Protein AF-W1XJQ2-F1 (afdb_monomer)

Organism: NCBI:txid408170

Structure (mmCIF, N/CA/C/O backbone):
data_AF-W1XJQ2-F1
#
_entry.id   AF-W1XJQ2-F1
#
loop_
_atom_site.group_PDB
_atom_site.id
_atom_site.type_symbol
_atom_site.label_atom_id
_atom_site.label_alt_id
_atom_site.label_comp_id
_atom_site.label_asym_id
_atom_site.label_entity_id
_atom_site.label_seq_id
_atom_site.pdbx_PDB_ins_code
_atom_site.Cartn_x
_atom_site.Cartn_y
_atom_site.Cartn_z
_atom_site.occupancy
_atom_site.B_iso_or_equiv
_atom_site.auth_seq_id
_atom_site.auth_comp_id
_atom_site.auth_asym_id
_atom_site.auth_atom_id
_atom_site.pdbx_PDB_model_num
ATOM 1 N N . MET A 1 1 ? -41.362 9.595 45.806 1.00 53.09 1 MET A N 1
ATOM 2 C CA . MET A 1 1 ? -40.484 8.729 46.631 1.00 53.09 1 MET A CA 1
ATOM 3 C C . MET A 1 1 ? -39.078 8.706 46.053 1.00 53.09 1 MET A C 1
ATOM 5 O 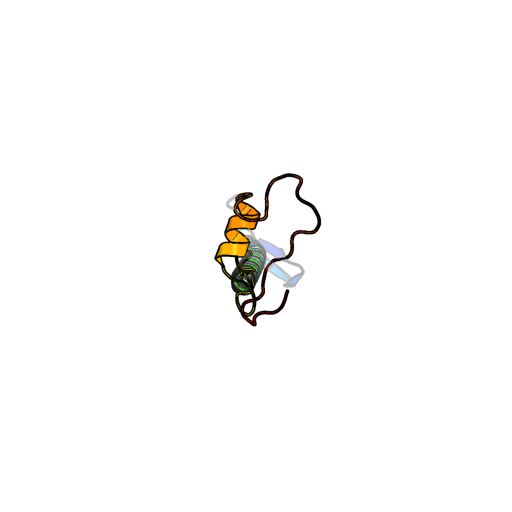O . MET A 1 1 ? -38.937 8.587 44.841 1.00 53.09 1 MET A O 1
ATOM 9 N N . ASN A 1 2 ? -38.055 8.808 46.902 1.00 53.94 2 ASN A N 1
ATOM 10 C CA . ASN A 1 2 ? -36.650 8.837 46.495 1.00 53.94 2 ASN A CA 1
ATOM 11 C C . ASN A 1 2 ? -36.142 7.410 46.183 1.00 53.94 2 ASN A C 1
ATOM 13 O O . ASN A 1 2 ? -36.127 6.551 47.063 1.00 53.94 2 ASN A O 1
ATOM 17 N N . ARG A 1 3 ? -35.768 7.130 44.924 1.00 59.50 3 ARG A N 1
ATOM 18 C CA . ARG A 1 3 ? -35.465 5.765 44.429 1.00 59.50 3 ARG A CA 1
ATOM 19 C C . ARG A 1 3 ? -34.212 5.132 45.050 1.00 59.50 3 ARG A C 1
ATOM 21 O O . ARG A 1 3 ? -34.081 3.910 45.020 1.00 59.50 3 ARG A O 1
ATOM 28 N N . ILE A 1 4 ? -33.336 5.947 45.638 1.00 64.44 4 ILE A N 1
ATOM 29 C CA . ILE A 1 4 ? -32.060 5.534 46.244 1.00 64.44 4 ILE A CA 1
ATOM 30 C C . ILE A 1 4 ? -32.277 4.607 47.458 1.00 64.44 4 ILE A C 1
ATOM 32 O O . ILE A 1 4 ? -31.453 3.735 47.708 1.00 64.44 4 ILE A O 1
ATOM 36 N N . TYR A 1 5 ? -33.418 4.724 48.148 1.00 64.62 5 TYR A N 1
ATOM 37 C CA . TYR A 1 5 ? -33.754 3.929 49.341 1.00 64.62 5 TYR A CA 1
ATOM 38 C C . TYR A 1 5 ? -34.710 2.758 49.067 1.00 64.62 5 TYR A C 1
ATOM 40 O O . TYR A 1 5 ? -35.230 2.148 49.996 1.00 64.62 5 TYR A O 1
ATOM 48 N N . SER A 1 6 ? -34.996 2.453 47.798 1.00 76.38 6 SER A N 1
ATOM 49 C CA . SER A 1 6 ? -35.928 1.372 47.465 1.00 76.38 6 SER A CA 1
ATOM 50 C C . SER A 1 6 ? -35.232 0.008 47.465 1.00 76.38 6 SER A C 1
ATOM 52 O O . SER A 1 6 ? -34.187 -0.168 46.835 1.00 76.38 6 SER A O 1
ATOM 54 N N . LEU A 1 7 ? -35.827 -0.959 48.166 1.00 83.69 7 LEU A N 1
ATOM 55 C CA . LEU A 1 7 ? -35.438 -2.368 48.138 1.00 83.69 7 LEU A CA 1
ATOM 56 C C . LEU A 1 7 ? -36.365 -3.126 47.182 1.00 83.69 7 LEU A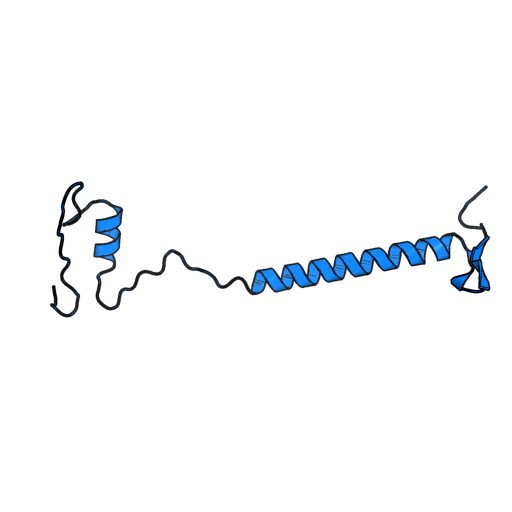 C 1
ATOM 58 O O . LEU A 1 7 ? -37.573 -2.888 47.158 1.00 83.69 7 LEU A O 1
ATOM 62 N N . LYS A 1 8 ? -35.812 -4.045 46.393 1.00 82.19 8 LYS A N 1
ATOM 63 C CA . LYS A 1 8 ? -36.575 -4.975 45.554 1.00 82.19 8 LYS A CA 1
ATOM 64 C C . LYS A 1 8 ? -36.112 -6.397 45.806 1.00 82.19 8 LYS A C 1
ATOM 66 O O . LYS A 1 8 ? -34.935 -6.640 46.049 1.00 82.19 8 LYS A O 1
ATOM 71 N N . TYR A 1 9 ? -37.035 -7.345 45.718 1.00 81.62 9 TYR A N 1
ATOM 72 C CA . TYR A 1 9 ? -36.683 -8.755 45.792 1.00 81.62 9 TYR A CA 1
ATOM 73 C C . TYR A 1 9 ? -35.881 -9.168 44.554 1.00 81.62 9 TYR A C 1
ATOM 75 O O . TYR A 1 9 ? -36.303 -8.937 43.419 1.00 81.62 9 TYR A O 1
ATOM 83 N N . CYS A 1 10 ? -34.713 -9.762 44.778 1.00 75.06 10 CYS A N 1
ATOM 84 C CA . CYS A 1 10 ? -33.839 -10.290 43.746 1.00 75.06 10 CYS A CA 1
ATOM 85 C C . CYS A 1 10 ? -33.767 -11.809 43.876 1.00 75.06 10 CYS A C 1
ATOM 87 O O . CYS A 1 10 ? -33.254 -12.342 44.859 1.00 75.06 10 CYS A O 1
ATOM 89 N N . HIS A 1 11 ? -34.247 -12.504 42.846 1.00 75.94 11 HIS A N 1
ATOM 90 C CA . HIS A 1 11 ? -34.236 -13.964 42.790 1.00 75.94 11 HIS A CA 1
ATOM 91 C C . HIS A 1 11 ? -32.812 -14.548 42.733 1.00 75.94 11 HIS A C 1
ATOM 93 O O . HIS A 1 11 ? -32.584 -15.637 43.244 1.00 75.94 11 HIS A O 1
ATOM 99 N N . LEU A 1 12 ? -31.841 -13.816 42.166 1.00 75.88 12 LEU A N 1
ATOM 100 C CA . LEU A 1 12 ? -30.446 -14.267 42.036 1.00 75.88 12 LEU A CA 1
ATOM 101 C C . LEU A 1 12 ? -29.708 -14.326 43.377 1.00 75.88 12 LEU A C 1
ATOM 103 O O . LEU A 1 12 ? -28.825 -15.155 43.552 1.00 75.88 12 LEU A O 1
ATOM 107 N N . THR A 1 13 ? -30.040 -13.430 44.307 1.00 77.81 13 THR A N 1
ATOM 108 C CA . THR A 1 13 ? -29.458 -13.390 45.659 1.00 77.81 13 THR A CA 1
ATOM 109 C C . THR A 1 13 ? -30.405 -13.965 46.714 1.00 77.81 13 THR A C 1
ATOM 111 O O . THR A 1 13 ? -30.083 -13.898 47.893 1.00 77.81 13 THR A O 1
ATOM 114 N N . GLN A 1 14 ? -31.575 -14.477 46.299 1.00 79.81 14 GLN A N 1
ATOM 115 C CA . GLN A 1 14 ? -32.661 -14.961 47.163 1.00 79.81 14 GLN A CA 1
ATOM 116 C C . GLN A 1 14 ? -32.992 -14.014 48.333 1.00 79.81 14 GLN A C 1
ATOM 118 O O . GLN A 1 14 ? -33.247 -14.443 49.454 1.00 79.81 14 GLN A O 1
ATOM 123 N N . GLY A 1 15 ? -32.996 -12.703 48.079 1.00 83.81 15 GLY A N 1
ATOM 124 C CA . GLY A 1 15 ? -33.144 -11.696 49.130 1.00 83.81 15 GLY A CA 1
ATOM 125 C C . GLY A 1 15 ? -33.525 -10.317 48.604 1.00 83.81 15 GLY A C 1
ATOM 126 O O . GLY A 1 15 ? -33.581 -10.085 47.393 1.00 83.81 15 GLY A O 1
ATOM 127 N N . LEU A 1 16 ? -33.807 -9.390 49.520 1.00 82.75 16 LEU A N 1
ATOM 128 C CA . LEU A 1 16 ? -34.070 -7.989 49.189 1.00 82.75 16 LEU A CA 1
ATOM 129 C C . LEU A 1 16 ? -32.745 -7.276 48.894 1.00 82.75 16 LEU A C 1
ATOM 131 O O . LEU A 1 16 ? -31.865 -7.225 49.747 1.00 82.75 16 LEU A O 1
ATOM 135 N N . ILE A 1 17 ? -32.613 -6.718 47.691 1.00 84.31 17 ILE A N 1
ATOM 136 C CA . ILE A 1 17 ? -31.454 -5.930 47.262 1.00 84.31 17 ILE A CA 1
ATOM 137 C C . ILE A 1 17 ? -31.856 -4.467 47.080 1.00 84.31 17 ILE A C 1
ATOM 139 O O . ILE A 1 17 ? -32.977 -4.163 46.657 1.00 84.31 17 ILE A O 1
ATOM 143 N N . ALA A 1 18 ? -30.937 -3.547 47.357 1.00 84.94 18 ALA A N 1
ATOM 144 C CA . ALA A 1 18 ? -31.146 -2.146 47.026 1.00 84.94 18 ALA A CA 1
ATOM 145 C C . ALA A 1 18 ? -31.189 -1.950 45.506 1.00 84.94 18 ALA A C 1
ATOM 147 O O . ALA A 1 18 ? -30.381 -2.501 44.757 1.00 84.94 18 ALA A O 1
ATOM 148 N N . VAL A 1 19 ? -32.121 -1.122 45.031 1.00 77.00 19 VAL A N 1
ATOM 149 C CA . VAL A 1 19 ? -32.238 -0.801 43.599 1.00 77.00 19 VAL A CA 1
ATOM 150 C C . VAL A 1 19 ? -30.981 -0.090 43.087 1.00 77.00 19 VAL A C 1
ATOM 152 O O . VAL A 1 19 ? -30.602 -0.284 41.934 1.00 77.00 19 VAL A O 1
ATOM 155 N N . SER A 1 20 ? -30.296 0.672 43.944 1.00 72.00 20 SER A N 1
ATOM 156 C CA . SER A 1 20 ? -28.987 1.271 43.658 1.00 72.00 20 SER A CA 1
ATOM 157 C C . SER A 1 20 ? -27.899 0.218 43.419 1.00 72.00 20 SER A C 1
ATOM 159 O O . SER A 1 20 ? -27.128 0.334 42.467 1.00 72.00 20 SER A O 1
ATOM 161 N N . GLU A 1 21 ? -27.872 -0.841 44.227 1.00 75.94 21 GLU A N 1
ATOM 162 C CA . GLU A 1 21 ? -26.925 -1.948 44.083 1.00 75.94 21 GLU A CA 1
ATOM 163 C C . GLU A 1 21 ? -27.232 -2.789 42.835 1.00 75.94 21 GLU A C 1
ATOM 165 O O . GLU A 1 21 ? -26.330 -3.147 42.077 1.00 75.94 21 GLU A O 1
ATOM 170 N N . LEU A 1 22 ? -28.512 -3.040 42.550 1.00 76.56 22 LEU A N 1
ATOM 171 C CA . LEU A 1 22 ? -28.926 -3.717 41.322 1.00 76.56 22 LEU A CA 1
ATOM 172 C C . LEU A 1 22 ? -28.525 -2.915 40.071 1.00 76.56 22 LEU A C 1
ATOM 174 O O . LEU A 1 22 ? -27.981 -3.480 39.122 1.00 76.56 22 LEU A O 1
ATOM 178 N N . ALA A 1 23 ? -28.744 -1.597 40.077 1.00 71.75 23 ALA A N 1
ATOM 179 C CA . ALA A 1 23 ? -28.362 -0.716 38.976 1.00 71.75 23 ALA A CA 1
ATOM 180 C C . ALA A 1 23 ? -26.834 -0.650 38.782 1.00 71.75 23 ALA A C 1
ATOM 182 O O . ALA A 1 23 ? -26.358 -0.657 37.642 1.00 71.75 23 ALA A O 1
ATOM 183 N N . SER A 1 24 ? -26.048 -0.650 39.867 1.00 72.19 24 SER A N 1
ATOM 184 C CA . SER A 1 24 ? -24.580 -0.632 39.777 1.00 72.19 24 SER A CA 1
ATOM 185 C C . SER A 1 24 ? -24.011 -1.940 39.205 1.00 72.19 24 SER A C 1
ATOM 187 O O . SER A 1 24 ? -23.086 -1.910 38.386 1.00 72.19 24 SER A O 1
ATOM 189 N N . ARG A 1 25 ? -24.604 -3.096 39.543 1.00 71.00 25 ARG A N 1
ATOM 190 C CA . ARG A 1 25 ? -24.234 -4.408 38.976 1.00 71.00 25 ARG A CA 1
ATOM 191 C C . ARG A 1 25 ? -24.458 -4.469 37.461 1.00 71.00 25 ARG A C 1
ATOM 193 O O . ARG A 1 25 ? -23.648 -5.048 36.740 1.00 71.00 25 ARG A O 1
ATOM 200 N N . VAL A 1 26 ? -25.530 -3.849 36.968 1.00 65.88 26 VAL A N 1
ATOM 201 C CA . VAL A 1 26 ? -25.824 -3.769 35.527 1.00 65.88 26 VAL A CA 1
ATOM 202 C C . VAL A 1 26 ? -24.829 -2.844 34.818 1.00 65.88 26 VAL A C 1
ATOM 204 O O . VAL A 1 26 ? -24.252 -3.225 33.801 1.00 65.88 26 VAL A O 1
ATOM 207 N N . SER A 1 27 ? -24.572 -1.661 35.383 1.00 64.75 27 SER A N 1
ATOM 208 C CA . SER A 1 27 ? -23.658 -0.666 34.803 1.00 64.75 27 SER A CA 1
ATOM 209 C C . SER A 1 27 ? -22.203 -1.161 34.728 1.00 64.75 27 SER A C 1
ATOM 211 O O . SER A 1 27 ? -21.553 -1.084 33.681 1.00 64.75 27 SER A O 1
ATOM 213 N N . SER A 1 28 ? -21.705 -1.776 35.805 1.00 62.34 28 SER A N 1
ATOM 214 C CA . SER A 1 28 ? -20.329 -2.293 35.882 1.00 62.34 28 SER A CA 1
ATOM 215 C C . SER A 1 28 ? -20.031 -3.410 34.873 1.00 62.34 28 SER A C 1
ATOM 217 O O . SER A 1 28 ? -18.907 -3.516 34.374 1.00 62.34 28 SER A O 1
ATOM 219 N N . LYS A 1 29 ? -21.034 -4.221 34.514 1.00 63.75 29 LYS A N 1
ATOM 220 C CA . LYS A 1 29 ? -20.893 -5.293 33.517 1.00 63.75 29 LYS A CA 1
ATOM 221 C C . LYS A 1 29 ? -20.739 -4.748 32.092 1.00 63.75 29 LYS A C 1
ATOM 223 O O . LYS A 1 29 ? -20.006 -5.338 31.298 1.00 63.75 29 LYS A O 1
ATOM 228 N N . THR A 1 30 ? -21.380 -3.623 31.779 1.00 60.62 30 THR A N 1
ATOM 229 C CA . THR A 1 30 ? -21.270 -2.955 30.471 1.00 60.62 30 THR A CA 1
ATOM 230 C C . THR A 1 30 ? -19.928 -2.236 30.314 1.00 60.62 30 THR A C 1
ATOM 232 O O . THR A 1 30 ? -19.282 -2.382 29.277 1.00 60.62 30 THR A O 1
ATOM 235 N N . GLY A 1 31 ? -19.447 -1.544 31.355 1.00 62.34 31 GLY A N 1
ATOM 236 C CA . GLY A 1 31 ? -18.167 -0.821 31.311 1.00 62.34 31 GLY A CA 1
ATOM 237 C C . GLY A 1 31 ? -16.950 -1.720 31.051 1.00 62.34 31 GLY A C 1
ATOM 238 O O . GLY A 1 31 ? -16.078 -1.370 30.258 1.00 62.34 31 GLY A O 1
ATOM 239 N N . ARG A 1 32 ? -16.919 -2.926 31.639 1.00 66.19 32 ARG A N 1
ATOM 240 C CA . ARG A 1 32 ? -15.831 -3.898 31.405 1.00 66.19 32 ARG A CA 1
ATOM 241 C C . ARG A 1 32 ? -15.767 -4.396 29.962 1.00 66.19 32 ARG A C 1
ATOM 243 O O . ARG A 1 32 ? -14.674 -4.607 29.448 1.00 66.19 32 ARG A O 1
ATOM 250 N N . LYS A 1 33 ? -16.919 -4.575 29.306 1.00 65.75 33 LYS A N 1
ATOM 251 C CA . LYS A 1 33 ? -16.967 -5.009 27.902 1.00 65.75 33 LYS A CA 1
ATOM 252 C C . LYS A 1 33 ? -16.407 -3.940 26.970 1.00 65.75 33 LYS A C 1
ATOM 254 O O . LYS A 1 33 ? -15.631 -4.272 26.087 1.00 65.75 33 LYS A O 1
ATOM 259 N N . LEU A 1 34 ? -16.756 -2.674 27.201 1.00 67.38 34 LEU A N 1
ATOM 260 C CA . LEU A 1 34 ? -16.249 -1.563 26.394 1.00 67.38 34 LEU A CA 1
ATOM 261 C C . LEU A 1 34 ? -14.728 -1.423 26.518 1.00 67.38 34 LEU A C 1
ATOM 263 O O . LEU A 1 34 ? -14.051 -1.324 25.500 1.00 67.38 34 LEU A O 1
ATOM 267 N N . LEU A 1 35 ? -14.183 -1.494 27.736 1.00 71.25 35 LEU A N 1
ATOM 268 C CA . LEU A 1 35 ? -12.732 -1.445 27.955 1.00 71.25 35 LEU A CA 1
ATOM 269 C C . LEU A 1 35 ? -11.995 -2.589 27.249 1.00 71.25 35 LEU A C 1
ATOM 271 O O . LEU A 1 35 ? -10.973 -2.350 26.613 1.00 71.25 35 LEU A O 1
ATOM 275 N N . ALA A 1 36 ? -12.529 -3.812 27.310 1.00 72.12 36 ALA A N 1
ATOM 276 C CA . ALA A 1 36 ? -11.945 -4.950 26.604 1.00 72.12 36 ALA A CA 1
ATOM 277 C C . ALA A 1 36 ? -11.921 -4.724 25.082 1.00 72.12 36 ALA A C 1
ATOM 279 O O . ALA A 1 36 ? -10.896 -4.963 24.448 1.00 72.12 36 ALA A O 1
ATOM 280 N N . THR A 1 37 ? -13.005 -4.197 24.502 1.00 71.31 37 THR A N 1
ATOM 281 C CA . THR A 1 37 ? -13.057 -3.870 23.069 1.00 71.31 37 THR A CA 1
ATOM 282 C C . THR A 1 37 ? -12.038 -2.797 22.687 1.00 71.31 37 THR A C 1
ATOM 284 O O . THR A 1 37 ? -11.367 -2.955 21.674 1.00 71.31 37 THR A O 1
ATOM 287 N N . PHE A 1 38 ? -11.878 -1.747 23.503 1.00 72.56 38 PHE A N 1
ATOM 288 C CA . PHE A 1 38 ? -10.892 -0.684 23.264 1.00 72.56 38 PHE A CA 1
ATOM 289 C C . PHE A 1 38 ? -9.444 -1.182 23.316 1.00 72.56 38 PHE A C 1
ATOM 291 O O . PHE A 1 38 ? -8.617 -0.756 22.514 1.00 72.56 38 PHE A O 1
ATOM 298 N N . ILE A 1 39 ? -9.125 -2.089 24.239 1.00 74.56 39 ILE A N 1
ATOM 299 C CA . ILE A 1 39 ? -7.775 -2.656 24.345 1.00 74.56 39 ILE A CA 1
ATOM 300 C C . ILE A 1 39 ? -7.470 -3.531 23.124 1.00 74.56 39 ILE A C 1
ATOM 302 O O . ILE A 1 39 ? -6.398 -3.416 22.535 1.00 74.56 39 ILE A O 1
ATOM 306 N N . VAL A 1 40 ? -8.422 -4.369 22.704 1.00 73.38 40 VAL A N 1
ATOM 307 C CA . VAL A 1 40 ? -8.255 -5.241 21.532 1.00 73.38 40 VAL A CA 1
ATOM 308 C C . VAL A 1 40 ? -8.093 -4.423 20.249 1.00 73.38 40 VAL A C 1
ATOM 310 O O . VAL A 1 40 ? -7.219 -4.731 19.439 1.00 73.38 40 VAL A O 1
ATOM 313 N N . SER A 1 41 ? -8.874 -3.356 20.062 1.00 66.56 41 SER A N 1
ATOM 314 C CA . SER A 1 41 ? -8.738 -2.490 18.886 1.00 66.56 41 SER A CA 1
ATOM 315 C C . SER A 1 41 ? -7.429 -1.692 18.882 1.00 66.56 41 SER A C 1
ATOM 317 O O . SER A 1 41 ? -6.797 -1.595 17.831 1.00 66.56 41 SER A O 1
ATOM 319 N N . ALA A 1 42 ? -6.964 -1.200 20.035 1.00 65.81 42 ALA A N 1
ATOM 320 C CA . ALA A 1 42 ? -5.669 -0.522 20.143 1.00 65.81 42 ALA A CA 1
ATOM 321 C C . ALA A 1 42 ? -4.488 -1.457 19.820 1.00 65.81 42 ALA A C 1
ATOM 323 O O . ALA A 1 42 ? -3.575 -1.071 19.093 1.00 65.81 42 ALA A O 1
ATOM 324 N N . LEU A 1 43 ? -4.527 -2.705 20.301 1.00 66.19 43 LEU A N 1
ATOM 325 C CA . LEU A 1 43 ? -3.504 -3.713 19.996 1.00 66.19 43 LEU A CA 1
ATOM 326 C C . LEU A 1 43 ? -3.521 -4.138 18.519 1.00 66.19 43 LEU A C 1
ATOM 328 O O . LEU A 1 43 ? -2.465 -4.356 17.931 1.00 66.19 43 LEU A O 1
ATOM 332 N N . SER A 1 44 ? -4.704 -4.205 17.902 1.00 61.41 44 SER A N 1
ATOM 333 C CA . SER A 1 44 ? -4.850 -4.571 16.484 1.00 61.41 44 SER A CA 1
ATOM 334 C C . SER A 1 44 ? -4.286 -3.503 15.540 1.00 61.41 44 SER A C 1
ATOM 336 O O . SER A 1 44 ? -3.795 -3.835 14.466 1.00 61.41 44 SER A O 1
ATOM 338 N N . TYR A 1 45 ? -4.308 -2.227 15.939 1.00 59.06 45 TYR A N 1
ATOM 339 C CA . TYR A 1 45 ? -3.750 -1.132 15.138 1.00 59.06 45 TYR A CA 1
ATOM 340 C C . TYR A 1 45 ? -2.211 -1.152 15.100 1.00 59.06 45 TYR A C 1
ATOM 342 O O . TYR A 1 45 ? -1.612 -0.749 14.108 1.00 59.06 45 TYR A O 1
ATOM 350 N N . GLY A 1 46 ? -1.561 -1.676 16.146 1.00 58.69 46 GLY A N 1
ATOM 351 C CA . GLY A 1 46 ? -0.102 -1.840 16.194 1.00 58.69 46 GLY A CA 1
ATOM 352 C C . GLY A 1 46 ? 0.438 -2.999 15.347 1.00 58.69 46 GLY A C 1
ATOM 353 O O . GLY A 1 46 ? 1.638 -3.053 15.101 1.00 58.69 46 GLY A O 1
ATOM 354 N N . ALA A 1 47 ? -0.432 -3.909 14.894 1.00 56.06 47 ALA A N 1
ATOM 355 C CA . ALA A 1 47 ? -0.082 -5.063 14.062 1.00 56.06 47 ALA A CA 1
ATOM 356 C C . ALA A 1 47 ? -0.363 -4.842 12.564 1.00 56.06 47 ALA A C 1
ATOM 358 O O . ALA A 1 47 ? -0.234 -5.771 11.768 1.00 56.06 47 ALA A O 1
ATOM 359 N N . ALA A 1 48 ? -0.760 -3.628 12.166 1.00 57.19 48 ALA A N 1
ATOM 360 C CA . ALA A 1 48 ? -0.834 -3.265 10.760 1.00 57.19 48 ALA A CA 1
ATOM 361 C C . ALA A 1 48 ? 0.594 -3.173 10.197 1.00 57.19 48 ALA A C 1
ATOM 363 O O . ALA A 1 48 ? 1.269 -2.144 10.301 1.00 57.19 48 ALA A O 1
ATOM 364 N N . GLU A 1 49 ? 1.057 -4.287 9.628 1.00 60.16 49 GLU A N 1
ATOM 365 C CA . GLU A 1 49 ? 2.209 -4.348 8.731 1.00 60.16 49 GLU A CA 1
ATOM 366 C C . GLU A 1 49 ? 2.132 -3.148 7.782 1.00 60.16 49 GLU A C 1
ATOM 368 O O . GLU A 1 49 ? 1.144 -2.958 7.065 1.00 60.16 49 GLU A O 1
ATOM 373 N N . HIS A 1 50 ? 3.144 -2.283 7.834 1.00 57.94 50 HIS A N 1
ATOM 374 C CA . HIS A 1 50 ? 3.222 -1.122 6.963 1.00 57.94 50 HIS A CA 1
ATOM 375 C C . HIS A 1 50 ? 3.444 -1.629 5.539 1.00 57.94 50 HIS A C 1
ATOM 377 O O . HIS A 1 50 ? 4.577 -1.841 5.111 1.00 57.94 50 HIS A O 1
ATOM 383 N N . ALA A 1 51 ? 2.357 -1.840 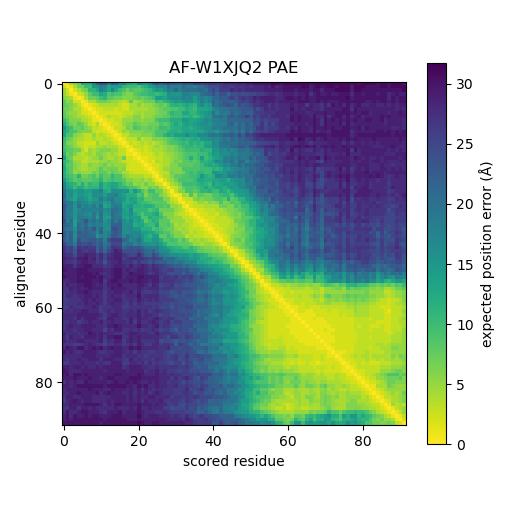4.799 1.00 57.41 51 ALA A N 1
ATOM 384 C CA . ALA A 1 51 ? 2.416 -2.081 3.370 1.00 57.41 51 ALA A CA 1
ATOM 385 C C . ALA A 1 51 ? 2.908 -0.790 2.699 1.00 57.41 51 ALA A C 1
ATOM 387 O O . ALA A 1 51 ? 2.125 0.073 2.297 1.00 57.41 51 ALA A O 1
ATOM 388 N N . TYR A 1 52 ? 4.229 -0.621 2.629 1.00 58.41 52 TYR A N 1
ATOM 389 C CA . TYR A 1 52 ? 4.860 0.463 1.894 1.00 58.41 52 TYR A CA 1
ATOM 390 C C . TYR A 1 52 ? 4.599 0.247 0.402 1.00 58.41 52 TYR A C 1
ATOM 392 O O . TYR A 1 52 ? 5.376 -0.393 -0.301 1.00 58.41 52 TYR A O 1
ATOM 400 N N . ALA A 1 53 ? 3.513 0.834 -0.101 1.00 59.41 53 ALA A N 1
ATOM 401 C CA . ALA A 1 53 ? 3.185 0.864 -1.528 1.00 59.41 53 ALA A CA 1
ATOM 402 C C . ALA A 1 53 ? 4.282 1.532 -2.391 1.00 59.41 53 ALA A C 1
ATOM 404 O O . ALA A 1 53 ? 4.248 1.445 -3.613 1.00 59.41 53 ALA A O 1
ATOM 405 N N . ALA A 1 54 ? 5.267 2.181 -1.760 1.00 64.94 54 ALA A N 1
ATOM 406 C CA . ALA A 1 54 ? 6.417 2.810 -2.400 1.00 64.94 54 ALA A CA 1
ATOM 407 C C . ALA A 1 54 ? 7.659 1.897 -2.518 1.00 64.94 54 ALA A C 1
ATOM 409 O O . ALA A 1 54 ? 8.724 2.379 -2.904 1.00 64.94 54 ALA A O 1
ATOM 410 N N . GLN A 1 55 ? 7.575 0.606 -2.172 1.00 72.31 55 GLN A N 1
ATOM 411 C CA . GLN A 1 55 ? 8.733 -0.288 -2.249 1.00 72.31 55 GLN A CA 1
ATOM 412 C C . GLN A 1 55 ? 9.064 -0.651 -3.707 1.00 7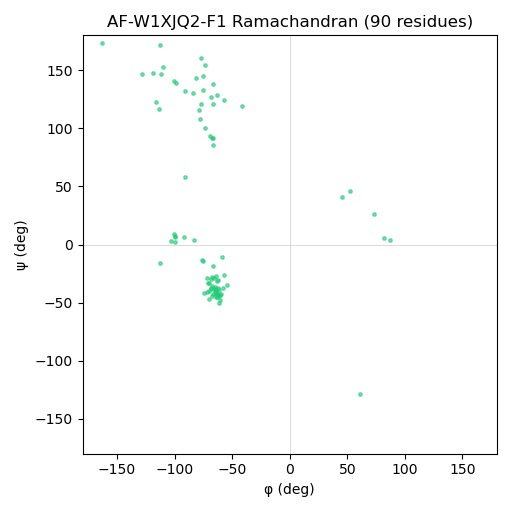2.31 55 GLN A C 1
ATOM 414 O O . GLN A 1 55 ? 8.455 -1.539 -4.299 1.00 72.31 55 GLN A O 1
ATOM 419 N N . MET A 1 56 ? 10.064 0.024 -4.274 1.00 79.62 56 MET A N 1
ATOM 420 C CA . MET A 1 56 ? 10.627 -0.283 -5.593 1.00 79.62 56 MET A CA 1
ATOM 421 C C . MET A 1 56 ? 11.798 -1.266 -5.454 1.00 79.62 56 MET A C 1
ATOM 423 O O . MET A 1 56 ? 12.689 -1.052 -4.628 1.00 79.62 56 MET A O 1
ATOM 427 N N . ASP A 1 57 ? 11.830 -2.331 -6.264 1.00 81.12 57 ASP A N 1
ATOM 428 C CA . ASP A 1 57 ? 12.971 -3.255 -6.301 1.00 81.12 57 ASP A CA 1
ATOM 429 C C . ASP A 1 57 ? 14.122 -2.649 -7.114 1.00 81.12 57 ASP A C 1
ATOM 431 O O . ASP A 1 57 ? 14.088 -2.547 -8.336 1.00 81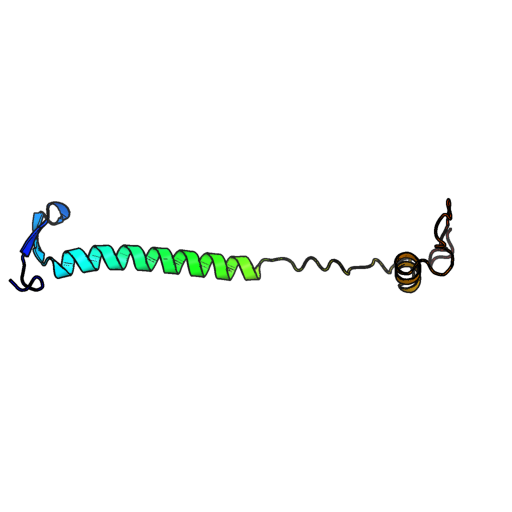.12 57 ASP A O 1
ATOM 435 N N . THR A 1 58 ? 15.176 -2.236 -6.418 1.00 82.62 58 THR A N 1
ATOM 436 C CA . THR A 1 58 ? 16.314 -1.5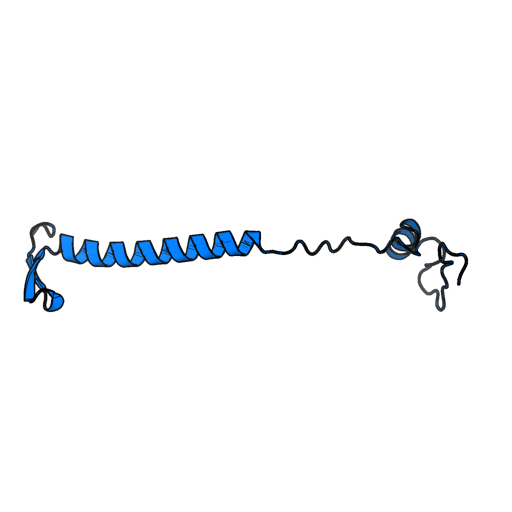33 -7.024 1.00 82.62 58 THR A CA 1
ATOM 437 C C . THR A 1 58 ? 17.516 -2.433 -7.285 1.00 82.62 58 THR A C 1
ATOM 439 O O . THR A 1 58 ? 18.574 -1.929 -7.674 1.00 82.62 58 THR A O 1
ATOM 442 N N . ARG A 1 59 ? 17.386 -3.755 -7.095 1.00 84.12 59 ARG A N 1
ATOM 443 C CA . ARG A 1 59 ? 18.498 -4.703 -7.273 1.00 84.12 59 ARG A CA 1
ATOM 444 C C . ARG A 1 59 ? 19.017 -4.703 -8.706 1.00 84.12 59 ARG A C 1
ATOM 446 O O . ARG A 1 59 ? 20.209 -4.514 -8.920 1.00 84.12 59 ARG A O 1
ATOM 453 N N . ASN A 1 60 ? 18.110 -4.838 -9.672 1.00 86.62 60 ASN A N 1
ATOM 454 C CA . ASN A 1 60 ? 18.460 -4.928 -11.091 1.00 86.62 60 ASN A CA 1
ATOM 455 C C . ASN A 1 60 ? 18.000 -3.726 -11.923 1.00 86.62 60 ASN A C 1
ATOM 457 O O . ASN A 1 60 ? 18.528 -3.527 -13.011 1.00 86.62 60 ASN A O 1
ATOM 461 N N . PHE A 1 61 ? 17.088 -2.900 -11.409 1.00 86.12 61 PHE A N 1
ATOM 462 C CA . PHE A 1 61 ? 16.589 -1.706 -12.095 1.00 86.12 61 PHE A CA 1
ATOM 463 C C . PHE A 1 61 ? 17.080 -0.424 -11.428 1.00 86.12 61 PHE A C 1
ATOM 465 O O . PHE A 1 61 ? 17.374 -0.388 -10.223 1.00 86.12 61 PHE A O 1
ATOM 472 N N . TRP A 1 62 ? 17.197 0.651 -12.206 1.00 88.19 62 TRP A N 1
ATOM 473 C CA . TRP A 1 62 ? 17.468 1.968 -11.651 1.00 88.19 62 TRP A CA 1
ATOM 474 C C . TRP A 1 62 ? 16.175 2.588 -11.136 1.00 88.19 62 TRP A C 1
ATOM 476 O O . TRP A 1 62 ? 15.125 2.488 -11.757 1.00 88.19 62 TRP A O 1
ATOM 486 N N . ILE A 1 63 ? 16.262 3.314 -10.018 1.00 88.06 63 ILE A N 1
ATOM 487 C CA . ILE A 1 63 ? 15.124 4.085 -9.483 1.00 88.06 63 ILE A CA 1
ATOM 488 C C . ILE A 1 63 ? 14.571 5.041 -10.549 1.00 88.06 63 ILE A C 1
ATOM 490 O O . ILE A 1 63 ? 13.366 5.249 -10.644 1.00 88.06 63 ILE A O 1
ATOM 494 N N . ARG A 1 64 ? 15.459 5.585 -11.388 1.00 88.88 64 ARG A N 1
ATOM 495 C CA . ARG A 1 64 ? 15.095 6.447 -12.511 1.00 88.88 64 ARG A CA 1
ATOM 496 C C . ARG A 1 64 ? 14.145 5.766 -13.493 1.00 88.88 64 ARG A C 1
ATOM 498 O O . ARG A 1 64 ? 13.230 6.434 -13.942 1.00 88.88 64 ARG A O 1
ATOM 505 N N . ASP A 1 65 ? 14.303 4.471 -13.757 1.00 89.50 65 ASP A N 1
ATOM 506 C CA . ASP A 1 65 ? 13.458 3.751 -14.717 1.00 89.50 65 ASP A CA 1
ATOM 507 C C . ASP A 1 65 ? 11.997 3.724 -14.244 1.00 89.50 65 ASP A C 1
ATOM 509 O O . ASP A 1 65 ? 11.079 3.951 -15.028 1.00 89.50 65 ASP A O 1
ATOM 513 N N . TYR A 1 66 ? 11.778 3.544 -12.936 1.00 89.25 66 TYR A N 1
ATOM 514 C CA . TYR A 1 66 ? 10.448 3.626 -12.327 1.00 89.25 66 TYR A CA 1
ATOM 515 C C . TYR A 1 66 ? 9.846 5.033 -12.416 1.00 89.25 66 TYR A C 1
ATOM 517 O O . TYR A 1 66 ? 8.644 5.184 -12.636 1.00 89.25 66 TYR A O 1
ATOM 525 N N . LEU A 1 67 ? 10.670 6.071 -12.248 1.00 90.44 67 LEU A N 1
ATOM 526 C CA . LEU A 1 67 ? 10.220 7.461 -12.354 1.00 90.44 67 LEU A CA 1
ATOM 527 C C . LEU A 1 67 ? 9.919 7.854 -13.802 1.00 90.44 67 LEU A C 1
ATOM 529 O O . LEU A 1 67 ? 8.919 8.525 -14.048 1.00 90.44 67 LEU A O 1
ATOM 533 N N . ASP A 1 68 ? 10.749 7.420 -14.746 1.00 91.44 68 ASP A N 1
ATOM 534 C CA . ASP A 1 68 ? 10.552 7.662 -16.171 1.00 91.44 68 ASP A CA 1
ATOM 535 C C . ASP A 1 68 ? 9.289 6.952 -16.666 1.00 91.44 68 ASP A C 1
ATOM 537 O O . ASP A 1 68 ? 8.491 7.566 -17.371 1.00 91.44 68 ASP A O 1
ATOM 541 N N . LEU A 1 69 ? 9.030 5.724 -16.204 1.00 89.19 69 LEU A N 1
ATOM 542 C CA . LEU A 1 69 ? 7.776 5.019 -16.469 1.00 89.19 69 LEU A CA 1
ATOM 543 C C . LEU A 1 69 ? 6.561 5.782 -15.923 1.00 89.19 69 LEU A C 1
ATOM 545 O O . LEU A 1 69 ? 5.584 5.983 -16.639 1.00 89.19 69 LEU A O 1
ATOM 549 N N . ALA A 1 70 ? 6.618 6.248 -14.673 1.00 90.06 70 ALA A N 1
ATOM 550 C CA . ALA A 1 70 ? 5.506 6.969 -14.051 1.00 90.06 70 ALA A CA 1
ATOM 551 C C . ALA A 1 70 ? 5.237 8.341 -14.696 1.00 90.06 70 ALA A C 1
ATOM 553 O O . ALA A 1 70 ? 4.113 8.841 -14.652 1.00 90.06 70 ALA A O 1
ATOM 554 N N . GLN A 1 71 ? 6.265 8.966 -15.275 1.00 92.62 71 GLN A N 1
ATOM 555 C CA . GLN A 1 71 ? 6.184 10.296 -15.882 1.00 92.62 71 GLN A CA 1
ATOM 556 C C . GLN A 1 71 ? 6.054 10.265 -17.410 1.00 92.62 71 GLN A C 1
ATOM 558 O O . GLN A 1 71 ? 6.023 11.334 -18.019 1.00 92.62 71 GLN A O 1
ATOM 563 N N . ASN A 1 72 ? 5.974 9.080 -18.024 1.00 91.19 72 ASN A N 1
ATOM 564 C CA . ASN A 1 72 ? 6.023 8.886 -19.477 1.00 91.19 72 ASN A CA 1
ATOM 565 C C . ASN A 1 72 ? 7.246 9.565 -20.128 1.00 91.19 72 ASN A C 1
ATOM 567 O O . ASN A 1 72 ? 7.138 10.304 -21.109 1.00 91.19 72 ASN A O 1
ATOM 571 N N . LYS A 1 73 ? 8.418 9.379 -19.521 1.00 89.19 73 LYS A N 1
ATOM 572 C CA . LYS A 1 73 ? 9.700 9.938 -19.960 1.00 89.19 73 LYS A CA 1
ATOM 573 C C . LYS A 1 73 ? 10.647 8.839 -20.434 1.00 89.19 73 LYS A C 1
ATOM 575 O O . LYS A 1 73 ? 10.382 7.645 -20.313 1.00 89.19 73 LYS A O 1
ATOM 580 N N . GLY A 1 74 ? 11.771 9.264 -21.009 1.00 87.19 74 GLY A N 1
ATOM 581 C CA . GLY A 1 74 ? 12.786 8.358 -21.537 1.00 87.19 74 GLY A CA 1
ATOM 582 C C . GLY A 1 74 ? 12.216 7.478 -22.647 1.00 87.19 74 GLY A C 1
ATOM 583 O O . GLY A 1 74 ? 11.592 7.977 -23.587 1.00 87.19 74 GLY A O 1
ATOM 584 N N . VAL A 1 75 ? 12.421 6.168 -22.514 1.00 86.00 75 VAL A N 1
ATOM 585 C CA . VAL A 1 75 ? 11.932 5.148 -23.454 1.00 86.00 75 VAL A CA 1
ATOM 586 C C . VAL A 1 75 ? 10.430 4.860 -23.317 1.00 86.00 75 VAL A C 1
ATOM 588 O O . VAL A 1 75 ? 9.840 4.263 -24.214 1.00 86.00 75 VAL A O 1
ATOM 591 N N . PHE A 1 76 ? 9.787 5.314 -22.236 1.00 88.94 76 PHE A N 1
ATOM 592 C CA . PHE A 1 76 ? 8.374 5.066 -21.939 1.00 88.94 76 PHE A CA 1
ATOM 593 C C . PHE A 1 76 ? 7.469 6.162 -22.508 1.00 88.94 76 PHE A C 1
ATOM 595 O O . PHE A 1 76 ? 6.743 6.840 -21.784 1.00 88.94 76 PHE A O 1
ATOM 602 N N . GLN A 1 77 ? 7.527 6.358 -23.824 1.00 89.00 77 GLN A N 1
ATOM 603 C CA . GLN A 1 77 ? 6.648 7.310 -24.500 1.00 89.00 77 GLN A CA 1
ATOM 6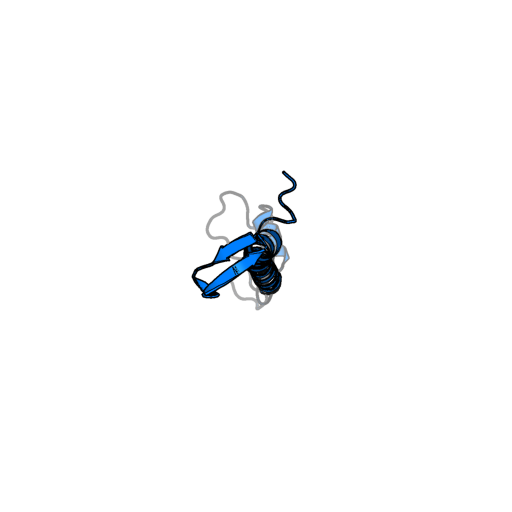04 C C . GLN A 1 77 ? 5.221 6.745 -24.633 1.00 89.00 77 GLN A C 1
ATOM 606 O O . GLN A 1 77 ? 5.060 5.541 -24.860 1.00 89.00 77 GLN A O 1
ATOM 611 N N . PRO A 1 78 ? 4.171 7.581 -24.539 1.00 87.69 78 PRO A N 1
ATOM 612 C CA . PRO A 1 78 ? 2.795 7.125 -24.712 1.00 87.69 78 PRO A CA 1
ATOM 613 C C . PRO A 1 78 ? 2.592 6.457 -26.079 1.00 87.69 78 PRO A C 1
ATOM 615 O O . PRO A 1 78 ? 2.872 7.052 -27.116 1.00 87.69 78 PRO A O 1
ATOM 618 N N . GLY A 1 79 ? 2.100 5.216 -26.080 1.00 87.81 79 GLY A N 1
ATOM 619 C CA . GLY A 1 79 ? 1.876 4.436 -27.304 1.00 87.81 79 GLY A CA 1
ATOM 620 C C . GLY A 1 79 ? 3.089 3.641 -27.804 1.00 87.81 79 GLY A C 1
ATOM 621 O O . GLY A 1 79 ? 2.994 3.000 -28.849 1.00 87.81 79 GLY A O 1
ATOM 622 N N . ALA A 1 80 ? 4.211 3.639 -27.078 1.00 84.94 80 ALA A N 1
ATOM 623 C CA . ALA A 1 80 ? 5.326 2.741 -27.361 1.00 84.94 80 ALA A CA 1
ATOM 624 C C . ALA A 1 80 ? 5.014 1.307 -26.887 1.00 84.94 80 ALA A C 1
ATOM 626 O O . ALA A 1 80 ? 4.579 1.091 -25.755 1.00 84.94 80 ALA A O 1
ATOM 627 N N . TYR A 1 81 ? 5.277 0.319 -27.745 1.00 84.31 81 TYR A N 1
ATOM 628 C CA . TYR A 1 81 ? 5.121 -1.108 -27.447 1.00 84.31 81 TYR A CA 1
ATOM 629 C C . TYR A 1 81 ? 6.472 -1.822 -27.561 1.00 84.31 81 TYR A C 1
ATOM 631 O O . TYR A 1 81 ? 7.301 -1.454 -28.389 1.00 84.31 81 TYR A O 1
ATOM 639 N N . GLY A 1 82 ? 6.693 -2.855 -26.742 1.00 83.31 82 GLY A N 1
ATOM 640 C CA . GLY A 1 82 ? 7.928 -3.653 -26.785 1.00 83.31 82 GLY A CA 1
ATOM 641 C C . GLY A 1 82 ? 9.169 -2.945 -26.227 1.00 83.31 82 GLY A C 1
ATOM 642 O O . GLY A 1 82 ? 10.284 -3.263 -26.632 1.00 83.31 82 GLY A O 1
ATOM 643 N N . VAL A 1 83 ? 8.988 -1.983 -25.318 1.00 83.19 83 VAL A N 1
ATOM 644 C CA . VAL A 1 83 ? 10.094 -1.261 -24.678 1.00 83.19 83 VAL A CA 1
ATOM 645 C C . VAL A 1 83 ? 10.891 -2.217 -23.788 1.00 83.19 83 VAL A C 1
ATOM 647 O O . VAL A 1 83 ? 10.337 -2.809 -22.862 1.00 83.19 83 VAL A O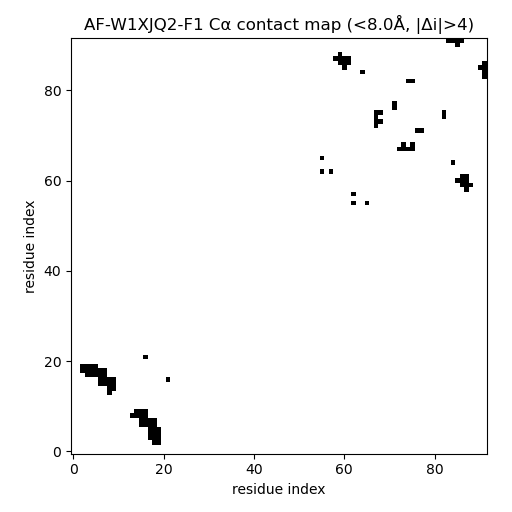 1
ATOM 650 N N . LYS A 1 84 ? 12.189 -2.359 -24.070 1.00 82.56 84 LYS A N 1
ATOM 651 C CA . LYS A 1 84 ? 13.147 -3.071 -23.217 1.00 82.56 84 LYS A CA 1
ATOM 652 C C . LYS A 1 84 ? 13.958 -2.069 -22.406 1.00 82.56 84 LYS A C 1
ATOM 654 O O . LYS A 1 84 ? 14.371 -1.040 -22.944 1.00 82.56 84 LYS A O 1
ATOM 659 N N . THR A 1 85 ? 14.220 -2.392 -21.145 1.00 78.94 85 THR A N 1
ATOM 660 C CA . THR A 1 85 ? 15.039 -1.561 -20.258 1.00 78.94 85 THR A CA 1
ATOM 661 C C . THR A 1 85 ? 16.286 -2.339 -19.867 1.00 78.94 85 THR A C 1
ATOM 663 O O . THR A 1 85 ? 16.144 -3.420 -19.297 1.00 78.94 85 THR A O 1
ATOM 666 N N . PRO A 1 86 ? 17.494 -1.809 -20.129 1.00 79.25 86 PRO A N 1
ATOM 667 C CA . PRO A 1 86 ? 18.723 -2.490 -19.763 1.00 79.25 86 PRO A CA 1
ATOM 668 C C . PRO A 1 86 ? 18.808 -2.637 -18.244 1.00 79.25 86 PRO A C 1
ATOM 670 O O . PRO A 1 86 ? 18.670 -1.673 -17.486 1.00 79.25 86 PRO A O 1
ATOM 673 N N . LEU A 1 87 ? 19.058 -3.862 -17.803 1.00 85.12 87 LEU A N 1
ATOM 674 C CA . LEU A 1 87 ? 19.271 -4.191 -16.405 1.00 85.12 87 LEU A CA 1
ATOM 675 C C . LEU A 1 87 ? 20.651 -3.685 -15.960 1.00 85.12 87 LEU A C 1
ATOM 677 O O . LEU A 1 87 ? 21.603 -3.598 -16.737 1.00 85.12 87 LEU A O 1
ATOM 681 N N . LYS A 1 88 ? 20.811 -3.420 -14.662 1.00 85.06 88 LYS A N 1
ATOM 682 C CA . LYS A 1 88 ? 22.094 -3.017 -14.054 1.00 85.06 88 LYS A CA 1
ATOM 683 C C . LYS A 1 88 ? 23.231 -4.012 -14.285 1.00 85.06 88 LYS A C 1
ATOM 685 O O . LYS A 1 88 ? 24.393 -3.622 -14.262 1.00 85.06 88 LYS A O 1
ATOM 690 N N . ASN A 1 89 ? 22.903 -5.284 -14.480 1.00 83.25 89 ASN A N 1
ATOM 691 C CA . ASN A 1 89 ? 23.864 -6.350 -14.753 1.00 83.25 89 ASN A CA 1
ATOM 692 C C . ASN A 1 89 ? 24.272 -6.439 -16.239 1.00 83.25 89 ASN A C 1
ATOM 694 O O . ASN A 1 89 ? 25.025 -7.340 -16.593 1.00 83.25 89 ASN A O 1
ATOM 698 N N . GLY A 1 90 ? 23.791 -5.529 -17.095 1.00 72.94 90 GLY A N 1
ATOM 699 C CA . GLY A 1 90 ? 24.091 -5.513 -18.528 1.00 72.94 90 GLY A CA 1
ATOM 700 C C . GLY A 1 90 ? 23.241 -6.469 -19.369 1.00 72.94 90 GLY A C 1
ATOM 701 O O . GLY A 1 90 ? 23.507 -6.605 -20.559 1.00 72.94 90 GLY A O 1
ATOM 702 N N . GLY A 1 91 ? 22.244 -7.131 -18.772 1.00 73.44 91 GLY A N 1
ATOM 703 C CA . GLY A 1 91 ? 21.217 -7.866 -19.513 1.00 73.44 91 GLY A CA 1
ATOM 704 C C . GLY A 1 91 ? 20.161 -6.939 -20.129 1.00 73.44 91 GLY A C 1
ATOM 705 O O . GLY A 1 91 ? 19.996 -5.801 -19.684 1.00 73.44 91 GLY A O 1
ATOM 706 N N . GLU A 1 92 ? 19.439 -7.444 -21.132 1.00 58.78 92 GLU A N 1
ATOM 707 C CA . GLU A 1 92 ? 18.264 -6.797 -21.748 1.00 58.78 92 GLU A CA 1
ATOM 708 C C . GLU A 1 92 ? 16.943 -7.423 -21.297 1.00 58.78 92 GLU A C 1
ATOM 710 O O . GLU A 1 92 ? 16.918 -8.659 -21.086 1.00 58.78 92 GLU A O 1
#

Radius of gyration: 33.62 Å; Cα contacts (8 Å, |Δi|>4): 55; chains: 1; bounding box: 65×25×77 Å

InterPro domains:
  IPR024973 ESPR domain [PF13018] (1-40)
  IPR030396 Peptidase family S6 domain [PS51691] (55-92)

Mean predicted aligned error: 17.16 Å

Solvent-accessible surface area (backbone atoms only — not comparable to full-atom values): 5836 Å² total; per-residue (Å²): 134,73,65,76,79,37,69,42,82,35,80,92,75,75,40,76,37,44,47,53,59,55,50,49,58,56,51,55,59,54,54,54,53,53,52,52,53,52,51,53,53,57,56,55,62,76,65,61,74,80,79,62,90,79,75,73,77,58,87,48,42,59,72,62,57,58,50,24,54,77,66,49,31,86,83,40,40,91,91,66,76,89,80,80,66,72,33,74,84,7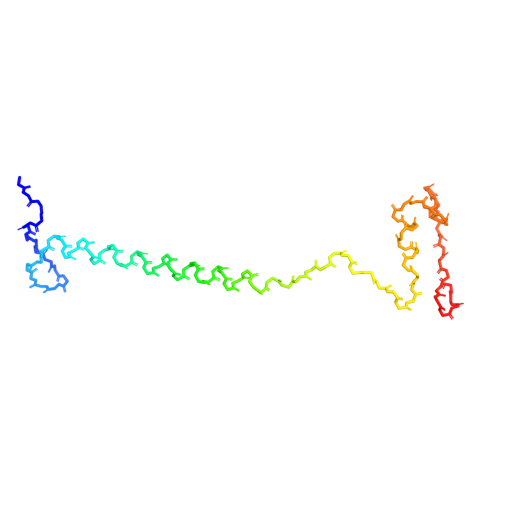4,48,113

Foldseek 3Di:
DDLQADWDQDPVVRGTDRPVVVVVVVVVVVVVVVVVVVVVVVVVVVPPDPPPPVDDDPPWPHPVVVVCCVVCHDQNPPPDDPDDDQTPVRHD

Sequence (92 aa):
MNRIYSLKYCHLTQGLIAVSELASRVSSKTGRKLLATFIVSALSYGAAEHAYAAQMDTRNFWIRDYLDLAQNKGVFQPGAYGVKTPLKNGGE

pLDDT: mean 75.35, std 11.02, range [53.09, 92.62]

Secondary structure (DSSP, 8-state):
--GGG-EEEETTTTEEEEHHHHHHHHHHHHHHHHHHHHHHHHHHHTT-----TT---TTTS-HHHHHHHHHT-TT--TT--S-----TTS--